Protein AF-X0HII6-F1 (afdb_monomer)

Foldseek 3Di:
DVVQVVQKDAADDDPPPPDPGDPVCPQCVQKDFGIKGFPFDDPDDPFHKIWTQIAGPVGPDGDIWMWGDDPPDDTDIGPDVCVVVVVVCVVPPQDPVNVVVVVVVVVVVD

Sequence (110 aa):
MKNMTEAVCVPVRNDTGDGEHNQLTWLW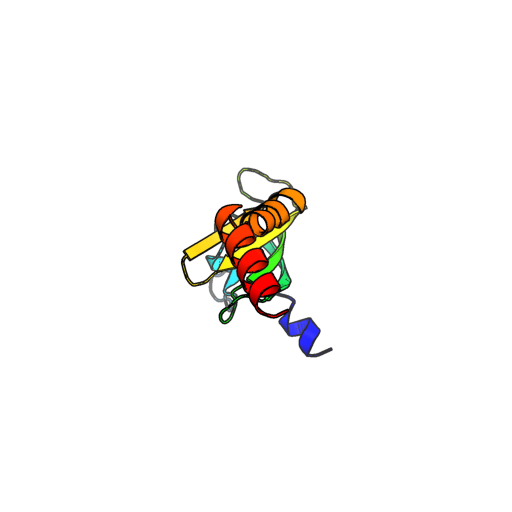EEWEIAIAFKIGGGPRGWGGSYALYCKSGDKEQWKWRYGVYDKEGYSDVYENVEGFLGFYAHINEQTEEELEDDITSLSALV

Secondary structure (DSSP, 8-state):
-HHHHHTEE-----TTS-S---GGGGTSTTEEEEEEEEEEE-SSTT-EEEEEEEEETTEEEEEEEEEEEETTTEEEEESSHHHHHHHHHTTT---HHHHHHHHHHHHTT-

Nearest PDB structures (foldseek):
  4id2-assembly1_A  TM=5.778E-01  e=1.398E+00  Bacteroides ovatus ATCC 8483

Mean predicted aligned error: 12.03 Å

Structure (mmCIF, N/CA/C/O backbone):
data_AF-X0HII6-F1
#
_entry.id   AF-X0HII6-F1
#
loop_
_atom_site.group_PDB
_atom_site.id
_atom_site.type_symbol
_atom_site.label_atom_id
_atom_site.label_alt_id
_atom_site.label_comp_id
_atom_site.label_asym_id
_atom_site.label_entity_id
_atom_site.label_seq_id
_atom_site.pdbx_PDB_ins_code
_atom_site.Cartn_x
_atom_site.Cartn_y
_atom_site.Cartn_z
_atom_site.occupancy
_atom_site.B_iso_or_equiv
_atom_site.auth_seq_id
_atom_site.auth_comp_id
_atom_site.auth_asym_id
_atom_site.auth_atom_id
_atom_site.pdbx_PDB_model_num
ATOM 1 N N . MET A 1 1 ? -15.277 -8.524 -15.461 1.00 47.75 1 MET A N 1
ATOM 2 C CA . MET A 1 1 ? -15.517 -8.935 -14.059 1.00 47.75 1 MET A CA 1
ATOM 3 C C . MET A 1 1 ? -14.412 -9.829 -13.503 1.00 47.75 1 MET A C 1
ATOM 5 O O . MET A 1 1 ? -13.906 -9.459 -12.460 1.00 47.75 1 MET A O 1
ATOM 9 N N . LYS A 1 2 ? -13.975 -10.908 -14.182 1.00 46.84 2 LYS A N 1
ATOM 10 C CA . LYS A 1 2 ? -12.872 -11.781 -13.704 1.00 46.84 2 LYS A CA 1
ATOM 11 C C . LYS A 1 2 ? -11.604 -11.028 -13.250 1.00 46.84 2 LYS A C 1
ATOM 13 O O . LYS A 1 2 ? -11.182 -11.204 -12.119 1.00 46.84 2 LYS A O 1
ATO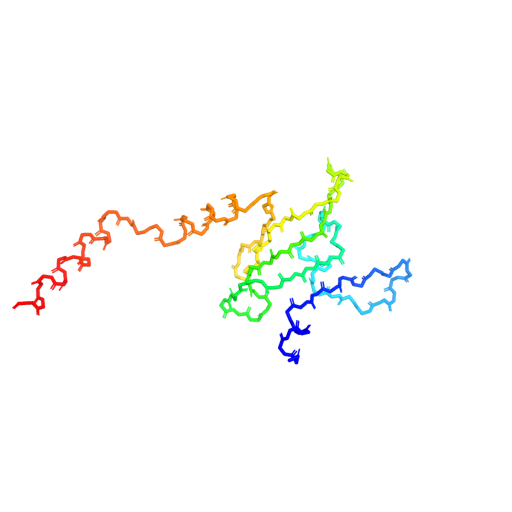M 18 N N . ASN A 1 3 ? -11.091 -10.108 -14.068 1.00 53.81 3 ASN A N 1
ATOM 19 C CA . ASN A 1 3 ? -9.858 -9.366 -13.753 1.00 53.81 3 ASN A CA 1
ATOM 20 C C . ASN A 1 3 ? -9.983 -8.438 -12.530 1.00 53.81 3 ASN A C 1
ATOM 22 O O . ASN A 1 3 ? -8.987 -8.082 -11.916 1.00 53.81 3 ASN A O 1
ATOM 26 N N . MET A 1 4 ? -11.202 -8.010 -12.185 1.00 51.09 4 MET A N 1
ATOM 27 C CA . MET A 1 4 ? -11.422 -7.091 -11.065 1.00 51.09 4 MET A CA 1
ATOM 28 C C . MET A 1 4 ? -11.323 -7.827 -9.727 1.00 51.09 4 MET A C 1
ATOM 30 O O . MET A 1 4 ? -10.852 -7.264 -8.750 1.00 51.09 4 MET A O 1
ATOM 34 N N . THR A 1 5 ? -11.738 -9.096 -9.693 1.00 55.88 5 THR A N 1
ATOM 35 C CA . THR A 1 5 ? -11.669 -9.944 -8.499 1.00 55.88 5 THR A CA 1
ATOM 36 C C . THR A 1 5 ? -10.227 -10.324 -8.158 1.00 55.88 5 THR A C 1
ATOM 38 O O . THR A 1 5 ? -9.893 -10.406 -6.987 1.00 55.88 5 THR A O 1
ATOM 41 N N . GLU A 1 6 ? -9.355 -10.474 -9.161 1.00 61.72 6 GLU A N 1
ATOM 42 C CA . GLU A 1 6 ? -7.915 -10.733 -8.969 1.00 61.72 6 GLU A CA 1
ATOM 43 C C . GLU A 1 6 ? -7.151 -9.514 -8.421 1.00 61.72 6 GLU A C 1
ATOM 45 O O . GLU A 1 6 ? -6.081 -9.661 -7.838 1.00 61.72 6 GLU A O 1
ATOM 50 N N . ALA A 1 7 ? -7.703 -8.307 -8.586 1.00 67.44 7 ALA A N 1
ATOM 51 C CA . ALA A 1 7 ? -7.104 -7.070 -8.093 1.00 67.44 7 ALA A CA 1
ATOM 52 C C . ALA A 1 7 ? -7.483 -6.750 -6.637 1.00 67.44 7 ALA A C 1
ATOM 54 O O . ALA A 1 7 ? -6.863 -5.877 -6.033 1.00 67.44 7 ALA A O 1
ATOM 55 N N . VAL A 1 8 ? -8.485 -7.430 -6.068 1.00 72.44 8 VAL A N 1
ATOM 56 C CA . VAL A 1 8 ? -8.951 -7.209 -4.693 1.00 72.44 8 VAL A CA 1
ATOM 57 C C . VAL A 1 8 ? -8.423 -8.309 -3.788 1.00 72.44 8 VAL A C 1
ATOM 59 O O . VAL A 1 8 ? -8.704 -9.486 -3.987 1.00 72.44 8 VAL A O 1
ATOM 62 N N . CYS A 1 9 ? -7.701 -7.914 -2.749 1.00 74.25 9 CYS A N 1
ATOM 63 C CA . CYS A 1 9 ? -7.160 -8.812 -1.744 1.00 74.25 9 CYS A CA 1
ATOM 64 C C . CYS A 1 9 ? -7.798 -8.500 -0.390 1.00 74.25 9 CYS A C 1
ATOM 66 O O . CYS A 1 9 ? -7.655 -7.399 0.142 1.00 74.25 9 CYS A O 1
ATOM 68 N N . VAL A 1 10 ? -8.480 -9.484 0.190 1.00 74.00 10 VAL A N 1
ATOM 69 C CA . VAL A 1 10 ? -9.011 -9.400 1.555 1.00 74.00 10 VAL A CA 1
ATOM 70 C C . VAL A 1 10 ? -8.159 -10.309 2.438 1.00 74.00 10 VAL A C 1
ATOM 72 O O . VAL A 1 10 ? -8.093 -11.509 2.158 1.00 74.00 10 VAL A O 1
ATOM 75 N N . PRO A 1 11 ? -7.444 -9.774 3.444 1.00 67.94 11 PRO A N 1
ATOM 76 C CA . PRO A 1 11 ? -6.734 -10.591 4.424 1.00 67.94 11 PRO A CA 1
ATOM 77 C C . PRO A 1 11 ? -7.706 -11.486 5.174 1.00 67.94 11 PRO A C 1
ATOM 79 O O . PRO A 1 11 ? -8.696 -11.012 5.732 1.00 67.94 11 PRO A O 1
ATOM 82 N N . VAL A 1 12 ? -7.426 -12.787 5.189 1.00 63.97 12 VAL A N 1
ATOM 83 C CA . VAL A 1 12 ? -8.179 -13.723 6.020 1.00 63.97 12 VAL A CA 1
ATOM 84 C C . VAL A 1 12 ? -7.756 -13.488 7.463 1.00 63.97 12 VAL A C 1
ATOM 86 O O . VAL A 1 12 ? -6.617 -13.751 7.844 1.00 63.97 12 VAL A O 1
ATOM 89 N N . ARG A 1 13 ? -8.682 -12.961 8.262 1.00 58.81 13 ARG A N 1
ATOM 90 C CA . ARG A 1 13 ? -8.540 -12.853 9.712 1.00 58.81 13 ARG A CA 1
ATOM 91 C C . ARG A 1 13 ? -9.149 -14.105 10.307 1.00 58.81 13 ARG A C 1
ATOM 93 O O . ARG A 1 13 ? -10.370 -14.228 10.332 1.00 58.81 13 ARG A O 1
ATOM 100 N N . ASN A 1 14 ? -8.314 -15.057 10.701 1.00 52.62 14 ASN A N 1
ATOM 101 C CA . ASN A 1 14 ? -8.796 -16.189 11.467 1.00 52.62 14 ASN A CA 1
ATOM 102 C C . ASN A 1 14 ? -8.249 -16.114 12.891 1.00 52.62 14 ASN A C 1
ATOM 104 O O . ASN A 1 14 ? -7.080 -16.410 13.118 1.00 52.62 14 ASN A O 1
ATOM 108 N N . ASP A 1 15 ? -9.115 -15.770 13.845 1.00 54.38 15 ASP A N 1
ATOM 109 C CA . ASP A 1 15 ? -8.799 -15.750 15.281 1.00 54.38 15 ASP A CA 1
ATOM 110 C C . ASP A 1 15 ? -8.499 -17.162 15.830 1.00 54.38 15 ASP A C 1
ATOM 112 O O . ASP A 1 15 ? -8.050 -17.316 16.963 1.00 54.38 15 ASP A O 1
ATOM 116 N N . THR A 1 16 ? -8.743 -18.204 15.022 1.00 55.38 16 THR A N 1
ATOM 117 C CA . THR A 1 16 ? -8.499 -19.617 15.357 1.00 55.38 16 THR A CA 1
ATOM 118 C C . THR A 1 16 ? -7.268 -20.227 14.676 1.00 55.38 16 THR A C 1
ATOM 120 O O . THR A 1 16 ? -6.976 -21.393 14.908 1.00 55.38 16 THR A O 1
ATOM 123 N N . GLY A 1 17 ? -6.522 -19.468 13.862 1.00 51.47 17 GLY A N 1
ATOM 124 C CA . GLY A 1 17 ? -5.274 -19.933 13.230 1.00 51.47 17 GLY A CA 1
ATOM 125 C C . GLY A 1 17 ? -5.421 -20.868 12.015 1.00 51.47 17 GLY A C 1
ATOM 126 O O . GLY A 1 17 ? -4.452 -21.051 11.292 1.00 51.47 17 GLY A O 1
ATOM 127 N N . ASP A 1 18 ? -6.617 -21.388 11.723 1.00 54.34 18 ASP A N 1
ATOM 128 C CA . ASP A 1 18 ? -6.858 -22.393 10.662 1.00 54.34 18 ASP A CA 1
ATOM 129 C C . ASP A 1 18 ? -7.345 -21.801 9.315 1.00 54.34 18 ASP A C 1
ATOM 131 O O . ASP A 1 18 ? -8.049 -22.445 8.539 1.00 54.34 18 ASP A O 1
ATOM 135 N N . GLY A 1 19 ? -7.072 -20.520 9.044 1.00 51.22 19 GLY A N 1
ATOM 136 C CA . GLY A 1 19 ? -7.585 -19.825 7.853 1.00 51.22 19 GLY A CA 1
ATOM 137 C C . GLY A 1 19 ? -6.591 -19.875 6.700 1.00 51.22 19 GLY A C 1
ATOM 138 O O . GLY A 1 19 ? -5.392 -19.778 6.936 1.00 51.22 19 GLY A O 1
ATOM 139 N N . GLU A 1 20 ? -7.063 -19.962 5.452 1.00 49.69 20 GLU A N 1
ATOM 140 C CA . GLU A 1 20 ? -6.205 -19.755 4.277 1.00 49.69 20 GLU A CA 1
ATOM 141 C C . GLU A 1 20 ? -5.601 -18.343 4.331 1.00 49.69 20 GLU A C 1
ATOM 143 O O . GLU A 1 20 ? -6.239 -17.359 3.968 1.00 49.69 20 GLU A O 1
ATOM 148 N N . HIS A 1 21 ? -4.380 -18.217 4.845 1.00 51.09 21 HIS A N 1
ATOM 149 C CA . HIS A 1 21 ? -3.699 -16.933 4.936 1.00 51.09 21 HIS A CA 1
ATOM 150 C C . HIS A 1 21 ? -3.481 -16.366 3.533 1.00 51.09 21 HIS A C 1
ATOM 152 O O . HIS A 1 21 ? -2.949 -17.048 2.652 1.00 51.09 21 HIS A O 1
ATOM 158 N N . ASN A 1 22 ? -3.854 -15.101 3.321 1.00 62.53 22 ASN A N 1
ATOM 159 C CA . ASN A 1 22 ? -3.429 -14.416 2.110 1.00 62.53 22 ASN A CA 1
ATOM 160 C C . ASN A 1 22 ? -1.974 -13.945 2.283 1.00 62.53 22 ASN A C 1
ATOM 162 O O . ASN A 1 22 ? -1.487 -13.760 3.396 1.00 62.53 22 ASN A O 1
ATOM 166 N N . GLN A 1 23 ? -1.251 -13.763 1.180 1.00 63.47 23 GLN A N 1
ATOM 167 C CA . GLN A 1 23 ? 0.169 -13.396 1.245 1.00 63.47 23 GLN A CA 1
ATOM 168 C C . GLN A 1 23 ? 0.398 -11.982 1.813 1.00 63.47 23 GLN A C 1
ATOM 170 O O . GLN A 1 23 ? 1.489 -11.705 2.299 1.00 63.47 23 GLN A O 1
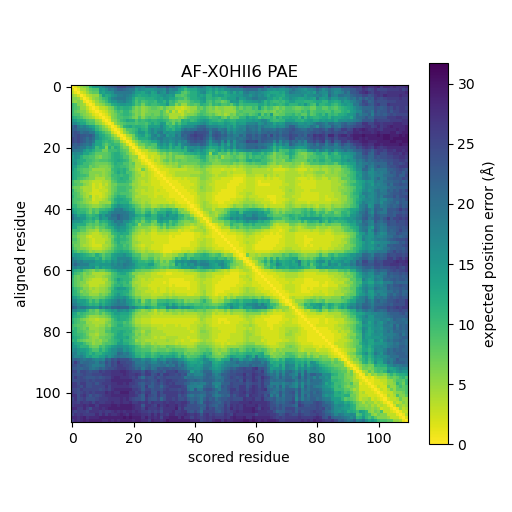ATOM 175 N N . LEU A 1 24 ? -0.625 -11.113 1.819 1.00 67.81 24 LEU A N 1
ATOM 176 C CA . LEU A 1 24 ? -0.549 -9.781 2.434 1.00 67.81 24 LEU A CA 1
ATOM 177 C C . LEU A 1 24 ? -0.485 -9.839 3.963 1.00 67.81 24 LEU A C 1
ATOM 179 O O . LEU A 1 24 ? 0.077 -8.926 4.559 1.00 67.81 24 LEU A O 1
ATOM 183 N N . THR A 1 25 ? -1.009 -10.902 4.586 1.00 64.56 25 THR A N 1
ATOM 184 C CA . THR A 1 25 ? -0.944 -11.119 6.040 1.00 64.56 25 THR A CA 1
ATOM 185 C C . THR A 1 25 ? 0.495 -11.089 6.568 1.00 64.56 25 THR A C 1
ATOM 187 O O . THR A 1 25 ? 0.705 -10.654 7.693 1.00 64.56 25 THR A O 1
ATOM 190 N N . TRP A 1 26 ? 1.476 -11.489 5.753 1.00 70.56 26 TRP A N 1
ATOM 191 C CA . TRP A 1 26 ? 2.892 -11.572 6.139 1.00 70.56 26 TRP A CA 1
ATOM 192 C C . TRP A 1 26 ? 3.765 -10.456 5.548 1.00 70.56 26 TRP A C 1
ATOM 194 O O . TRP A 1 26 ? 4.941 -10.352 5.868 1.00 70.56 26 TRP A O 1
ATOM 204 N N . LEU A 1 27 ? 3.226 -9.640 4.636 1.00 77.38 27 LEU A N 1
ATOM 205 C CA . LEU A 1 27 ? 4.016 -8.637 3.908 1.00 77.38 27 LEU A CA 1
ATOM 206 C C . LEU A 1 27 ? 4.207 -7.335 4.683 1.00 77.38 27 LEU A C 1
ATOM 208 O O . LEU A 1 27 ? 5.251 -6.696 4.572 1.00 77.38 27 LEU A O 1
ATOM 212 N N . TRP A 1 28 ? 3.194 -6.953 5.454 1.00 85.31 28 TRP A N 1
ATOM 213 C CA . TRP A 1 28 ? 3.161 -5.724 6.238 1.00 85.31 28 TRP A CA 1
ATOM 214 C C . TRP A 1 28 ? 2.619 -6.036 7.634 1.00 85.31 28 TRP A C 1
ATOM 216 O O . TRP A 1 28 ? 1.553 -5.562 8.006 1.00 85.31 28 TRP A O 1
ATOM 226 N N . GLU A 1 29 ? 3.338 -6.873 8.388 1.00 82.69 29 GLU A N 1
ATOM 227 C CA . GLU A 1 29 ? 2.897 -7.414 9.690 1.00 82.69 29 GLU A CA 1
ATOM 228 C C . GLU A 1 29 ? 2.572 -6.330 10.733 1.00 82.69 29 GLU A C 1
ATOM 230 O O . GLU A 1 29 ? 1.711 -6.520 11.588 1.00 82.69 29 GLU A O 1
ATOM 235 N N . GLU A 1 30 ? 3.215 -5.164 10.632 1.00 85.31 30 GLU A N 1
ATOM 236 C CA . GLU A 1 30 ? 2.956 -3.999 11.492 1.00 85.31 30 GLU A CA 1
ATOM 237 C C . GLU A 1 30 ? 1.600 -3.320 11.208 1.00 85.31 30 GLU A C 1
ATOM 239 O O . GLU A 1 30 ? 1.131 -2.482 11.987 1.00 85.31 30 GLU A O 1
ATOM 244 N N . TRP A 1 31 ? 0.961 -3.671 10.088 1.00 87.44 31 TRP A N 1
ATOM 245 C CA . TRP A 1 31 ? -0.274 -3.074 9.603 1.00 87.44 31 TRP A CA 1
ATOM 246 C C . TRP A 1 31 ? -1.432 -4.065 9.658 1.00 87.44 31 TRP A C 1
ATOM 248 O O . TRP A 1 31 ? -1.473 -5.081 8.967 1.00 87.44 31 TRP A O 1
ATOM 258 N N . GLU A 1 32 ? -2.472 -3.698 10.396 1.00 88.31 32 GLU A N 1
ATOM 259 C CA . GLU A 1 32 ? -3.745 -4.391 10.331 1.00 88.31 32 GLU A CA 1
ATOM 260 C C . GLU A 1 32 ? -4.487 -3.941 9.065 1.00 88.31 32 GLU A C 1
ATOM 262 O O . GLU A 1 32 ? -5.039 -2.841 9.002 1.00 88.31 32 GLU A O 1
ATOM 267 N N . ILE A 1 33 ? -4.489 -4.783 8.032 1.00 88.31 33 ILE A N 1
ATOM 268 C CA . ILE A 1 33 ? -5.128 -4.496 6.742 1.00 88.31 33 ILE A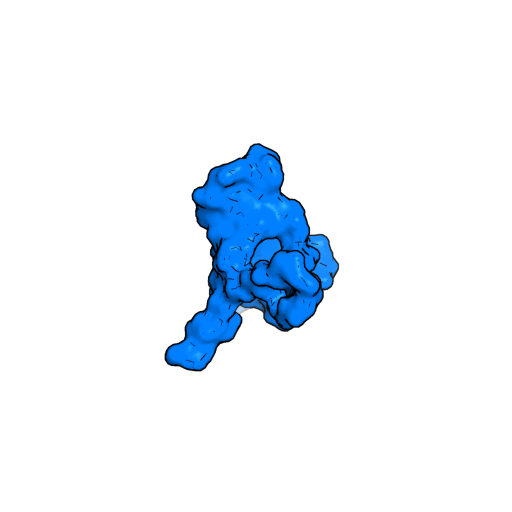 CA 1
ATOM 269 C C . ILE A 1 33 ? -6.537 -5.098 6.732 1.00 88.31 33 ILE A C 1
ATOM 271 O O . ILE A 1 33 ? -6.751 -6.251 7.109 1.00 88.31 33 ILE A O 1
ATOM 275 N N . ALA A 1 34 ? -7.530 -4.307 6.332 1.00 88.25 34 ALA A N 1
ATOM 276 C CA . ALA A 1 34 ? -8.903 -4.773 6.138 1.00 88.25 34 ALA A CA 1
ATOM 277 C C . ALA A 1 34 ? -9.163 -5.152 4.675 1.00 88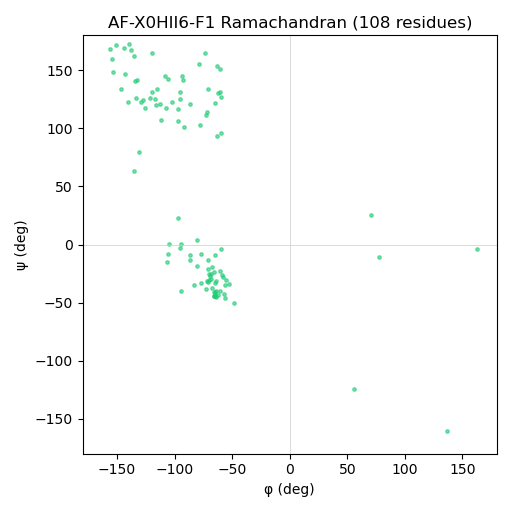.25 34 ALA A C 1
ATOM 279 O O . ALA A 1 34 ? -9.819 -6.151 4.392 1.00 88.25 34 ALA A O 1
ATOM 280 N N . ILE A 1 35 ? -8.630 -4.363 3.741 1.00 88.12 35 ILE A N 1
ATOM 281 C CA . ILE A 1 35 ? -8.727 -4.617 2.303 1.00 88.12 35 ILE A CA 1
ATOM 282 C C . ILE A 1 35 ? -7.546 -3.979 1.577 1.00 88.12 35 ILE A C 1
ATOM 284 O O . ILE A 1 35 ? -7.044 -2.931 1.990 1.00 88.12 35 ILE A O 1
ATOM 288 N N . ALA A 1 36 ? -7.130 -4.606 0.483 1.00 89.44 36 ALA A N 1
ATOM 289 C CA . ALA A 1 36 ? -6.113 -4.100 -0.417 1.00 89.44 36 ALA A CA 1
ATOM 290 C C . ALA A 1 36 ? -6.568 -4.211 -1.875 1.00 89.44 36 ALA A C 1
ATOM 292 O O . ALA A 1 36 ? -7.174 -5.202 -2.281 1.00 89.44 36 ALA A O 1
ATOM 293 N N . PHE A 1 37 ? -6.237 -3.199 -2.669 1.00 88.06 37 PHE A N 1
ATOM 294 C CA . PHE A 1 37 ? -6.444 -3.168 -4.110 1.00 88.06 37 PHE A CA 1
ATOM 295 C C . PHE A 1 37 ? -5.091 -3.077 -4.785 1.00 88.06 37 PHE A C 1
ATOM 297 O O . PHE A 1 37 ? -4.336 -2.149 -4.506 1.00 88.06 37 PHE A O 1
ATOM 304 N N . LYS A 1 38 ? -4.783 -4.000 -5.690 1.00 87.44 38 LYS A N 1
ATOM 305 C CA . LYS A 1 38 ? -3.607 -3.874 -6.543 1.00 87.44 38 LYS A CA 1
ATOM 306 C C . LYS A 1 38 ? -3.872 -2.778 -7.574 1.00 87.44 38 LYS A C 1
ATOM 308 O O . LYS A 1 38 ? -4.762 -2.915 -8.411 1.00 87.44 38 LYS A O 1
ATOM 313 N N . ILE A 1 39 ? -3.119 -1.687 -7.482 1.00 87.50 39 ILE A N 1
ATOM 314 C CA . ILE A 1 39 ? -3.256 -0.500 -8.342 1.00 87.50 39 ILE A CA 1
ATOM 315 C C . ILE A 1 39 ? -2.119 -0.384 -9.362 1.00 87.50 39 ILE A C 1
ATOM 317 O O . ILE A 1 39 ? -2.245 0.355 -10.333 1.00 87.50 39 ILE A O 1
ATOM 321 N N . GLY A 1 40 ? -1.030 -1.131 -9.164 1.00 82.75 40 GLY A N 1
ATOM 322 C CA . GLY A 1 40 ? 0.125 -1.151 -10.054 1.00 82.75 40 GLY A CA 1
ATOM 323 C C . GLY A 1 40 ? 0.727 -2.547 -10.166 1.00 82.75 40 GLY A C 1
ATOM 324 O O . GLY A 1 40 ? 0.699 -3.337 -9.219 1.00 82.75 40 GLY A O 1
ATOM 325 N N . GLY A 1 41 ? 1.258 -2.866 -11.346 1.00 78.50 41 GLY A N 1
ATOM 326 C CA . GLY A 1 41 ? 2.054 -4.073 -11.559 1.00 78.50 41 GLY A CA 1
ATOM 327 C C . GLY A 1 41 ? 3.443 -3.958 -10.927 1.00 78.50 41 GLY A C 1
ATOM 328 O O . GLY A 1 41 ? 3.899 -2.870 -10.594 1.00 78.50 41 GLY A O 1
ATOM 329 N N . GLY A 1 42 ? 4.117 -5.092 -10.785 1.00 68.19 42 GLY A N 1
ATOM 330 C CA . GLY A 1 42 ? 5.533 -5.171 -10.439 1.00 68.19 42 GLY A CA 1
ATOM 331 C C . GLY A 1 42 ? 6.209 -6.238 -11.297 1.00 68.19 42 GLY A C 1
ATOM 332 O O . GLY A 1 42 ? 5.511 -7.026 -11.945 1.00 68.19 42 GLY A O 1
ATOM 333 N N . PRO A 1 43 ? 7.550 -6.286 -11.317 1.00 56.47 43 PRO A N 1
ATOM 334 C CA . PRO A 1 43 ? 8.302 -7.125 -12.246 1.00 56.47 43 PRO A CA 1
ATOM 335 C C . PRO A 1 43 ? 7.969 -8.620 -12.130 1.00 56.47 43 PRO A C 1
ATOM 337 O O . PRO A 1 43 ? 8.112 -9.352 -13.110 1.00 56.47 43 PRO A O 1
ATOM 340 N N . ARG A 1 44 ? 7.513 -9.105 -10.960 1.00 59.28 44 ARG A N 1
ATOM 341 C CA . ARG A 1 44 ? 7.203 -10.528 -10.736 1.00 59.28 44 ARG A CA 1
ATOM 342 C C . ARG A 1 44 ? 6.036 -10.755 -9.769 1.00 59.28 44 ARG A C 1
ATOM 344 O O . ARG A 1 44 ? 6.021 -10.235 -8.658 1.00 59.28 44 ARG A O 1
ATOM 351 N N . GLY A 1 45 ? 5.110 -11.640 -10.149 1.00 69.75 45 GLY A N 1
ATOM 352 C CA . GLY A 1 45 ? 4.082 -12.210 -9.264 1.00 69.75 45 GLY A CA 1
ATOM 353 C C . GLY A 1 45 ? 3.206 -11.171 -8.550 1.00 69.75 45 GLY A C 1
ATOM 354 O O . GLY A 1 45 ? 2.568 -10.327 -9.180 1.00 69.75 45 GLY A O 1
ATOM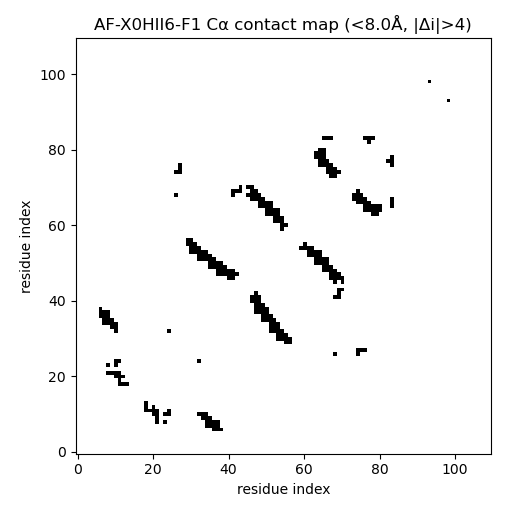 355 N N . TRP A 1 46 ? 3.173 -11.247 -7.217 1.00 68.50 46 TRP A N 1
ATOM 356 C CA . TRP A 1 46 ? 2.455 -10.309 -6.346 1.00 68.50 46 TRP A CA 1
ATOM 357 C C . TRP A 1 46 ? 3.214 -8.999 -6.102 1.00 68.50 46 TRP A C 1
ATOM 359 O O . TRP A 1 46 ? 2.724 -8.146 -5.372 1.00 68.50 46 TRP A O 1
ATOM 369 N N . GLY A 1 47 ? 4.371 -8.787 -6.730 1.00 78.69 47 GLY A N 1
ATOM 370 C CA . GLY A 1 47 ? 5.011 -7.478 -6.722 1.00 78.69 47 GLY A CA 1
ATOM 371 C C . GLY A 1 47 ? 4.119 -6.409 -7.363 1.00 78.69 47 GLY A C 1
ATOM 372 O O . GLY A 1 47 ? 3.294 -6.708 -8.241 1.00 78.69 47 GLY A O 1
ATOM 373 N N . GLY A 1 48 ? 4.283 -5.171 -6.916 1.00 85.44 48 GLY A N 1
ATOM 374 C CA . GLY A 1 48 ? 3.600 -3.994 -7.427 1.00 85.44 48 GLY A CA 1
ATOM 375 C C . GLY A 1 48 ? 3.101 -3.065 -6.331 1.00 85.44 48 GLY A C 1
ATOM 376 O O . GLY A 1 48 ? 3.549 -3.102 -5.184 1.00 85.44 48 GLY A O 1
ATOM 377 N N . SER A 1 49 ? 2.151 -2.226 -6.716 1.00 88.31 49 SER A N 1
ATOM 378 C CA . SER A 1 49 ? 1.621 -1.158 -5.878 1.00 88.31 49 SER A CA 1
ATOM 379 C C . SER A 1 49 ? 0.205 -1.472 -5.422 1.00 88.31 49 SER A C 1
ATOM 381 O O . SER A 1 49 ? -0.603 -2.015 -6.186 1.00 88.31 49 SER A O 1
ATOM 383 N N . TYR A 1 50 ? -0.122 -1.062 -4.203 1.00 90.88 50 TYR A N 1
ATOM 384 C CA . TYR A 1 50 ? -1.380 -1.379 -3.547 1.00 90.88 50 TYR A CA 1
ATOM 385 C C . TYR A 1 50 ? -2.001 -0.149 -2.886 1.00 90.88 50 TYR A C 1
ATOM 387 O O . TYR A 1 50 ? -1.304 0.631 -2.250 1.00 90.88 50 TYR A O 1
ATOM 395 N N . ALA A 1 51 ? -3.321 -0.010 -2.976 1.00 92.44 51 ALA A N 1
ATOM 396 C CA . ALA A 1 51 ? -4.100 0.853 -2.093 1.00 92.44 51 ALA A CA 1
ATOM 397 C C . ALA A 1 51 ? -4.651 0.007 -0.941 1.00 92.44 51 ALA A C 1
ATOM 399 O O . ALA A 1 51 ? -5.318 -1.001 -1.173 1.00 92.44 51 ALA A O 1
ATOM 400 N N . LEU A 1 52 ? -4.372 0.407 0.294 1.00 92.62 52 LEU A N 1
ATOM 401 C CA . LEU A 1 52 ? -4.635 -0.356 1.512 1.00 92.62 52 LEU A CA 1
ATOM 402 C C . LEU A 1 52 ? -5.584 0.424 2.410 1.00 92.62 52 LEU A C 1
ATOM 404 O O . LEU A 1 52 ? -5.323 1.587 2.699 1.00 92.62 52 LEU A O 1
ATOM 408 N N . TYR A 1 53 ? -6.641 -0.206 2.912 1.00 92.19 53 TYR A N 1
ATOM 409 C CA . TYR A 1 53 ? -7.368 0.324 4.064 1.00 92.19 53 TYR A CA 1
ATOM 410 C C . TYR A 1 53 ? -6.857 -0.386 5.316 1.00 92.19 53 TYR A C 1
ATOM 412 O O . TYR A 1 53 ? -7.127 -1.575 5.513 1.00 92.19 53 TYR A O 1
ATOM 420 N N . CYS A 1 54 ? -6.065 0.321 6.122 1.00 91.31 54 CYS A N 1
ATOM 421 C CA . CYS A 1 54 ? -5.328 -0.269 7.238 1.00 91.31 54 CYS A CA 1
ATOM 422 C C . CYS A 1 54 ? -5.234 0.649 8.464 1.00 91.31 54 CYS A C 1
ATOM 424 O O . CYS A 1 54 ? -5.548 1.845 8.403 1.00 91.31 54 CYS A O 1
ATOM 426 N N . LYS A 1 55 ? -4.770 0.089 9.580 1.00 90.81 55 LYS A N 1
ATOM 427 C CA . LYS A 1 55 ? -4.278 0.809 10.764 1.00 90.81 55 LYS A CA 1
ATOM 428 C C . LYS A 1 55 ? -2.978 0.161 11.259 1.00 90.81 55 LYS A C 1
ATOM 430 O O . LYS A 1 55 ? -2.707 -0.973 10.882 1.00 90.81 55 LYS A O 1
ATOM 435 N N . SER A 1 56 ? -2.184 0.849 12.075 1.00 85.69 56 SER A N 1
ATOM 436 C CA . SER A 1 56 ? -1.047 0.229 12.785 1.00 85.69 56 SER A CA 1
ATOM 437 C C . SER A 1 56 ? -1.240 0.369 14.290 1.00 85.69 56 SER A C 1
ATOM 439 O O . SER A 1 56 ? -2.055 1.185 14.723 1.00 85.69 56 SER A O 1
ATOM 441 N N . GLY A 1 57 ? -0.489 -0.396 15.087 1.00 75.50 57 GLY A N 1
ATOM 442 C CA . GLY A 1 57 ? -0.532 -0.283 16.553 1.00 75.50 57 GLY A CA 1
ATOM 443 C C . GLY A 1 57 ? -0.236 1.136 17.057 1.00 75.50 57 GLY A C 1
ATOM 444 O O . GLY A 1 57 ? -0.876 1.612 17.988 1.00 75.50 57 GLY A O 1
ATOM 445 N N . ASP A 1 58 ? 0.648 1.864 16.374 1.00 72.69 58 ASP A N 1
ATOM 446 C CA . ASP A 1 58 ? 0.966 3.259 16.711 1.00 72.69 58 ASP A CA 1
ATOM 447 C C . ASP A 1 58 ? -0.069 4.263 16.178 1.00 72.69 58 ASP A C 1
ATOM 449 O O . ASP A 1 58 ? -0.130 5.417 16.609 1.00 72.69 58 ASP A O 1
ATOM 453 N N . LYS A 1 59 ? -0.881 3.848 15.200 1.00 70.50 59 LYS A N 1
ATOM 454 C CA . LYS A 1 59 ? -1.863 4.682 14.501 1.00 70.50 59 LYS A CA 1
ATOM 455 C C . LYS A 1 59 ? -3.200 3.958 14.465 1.00 70.50 59 LYS A C 1
ATOM 457 O O . LYS A 1 59 ? -3.602 3.439 13.425 1.00 70.50 59 LYS A O 1
ATOM 462 N N . GLU A 1 60 ? -3.919 4.025 15.583 1.00 79.31 60 GLU A N 1
ATOM 463 C CA . GLU A 1 60 ? -5.235 3.393 15.804 1.00 79.31 60 GLU A CA 1
ATOM 464 C C . GLU A 1 60 ? -6.348 3.840 14.833 1.00 79.31 60 GLU A C 1
ATOM 466 O O . GLU A 1 60 ? -7.467 3.323 14.858 1.00 79.31 60 GLU A O 1
ATOM 471 N N . GLN A 1 61 ? -6.069 4.798 13.947 1.00 89.69 61 GLN A N 1
ATOM 472 C CA . GLN A 1 61 ? -7.010 5.252 12.936 1.00 89.69 61 GLN A CA 1
ATOM 473 C C . GLN A 1 61 ? -6.943 4.398 11.662 1.00 89.69 61 GLN A C 1
ATOM 475 O O . GLN A 1 61 ? -5.938 4.381 10.942 1.00 89.69 61 GLN A O 1
ATOM 480 N N . TRP A 1 62 ? -8.086 3.797 11.327 1.00 92.88 62 TRP A N 1
ATOM 481 C CA . TRP A 1 62 ? -8.348 3.219 10.013 1.00 92.88 62 TRP A CA 1
ATOM 482 C C . TRP A 1 62 ? -8.370 4.294 8.928 1.00 92.88 62 TRP A C 1
ATOM 484 O O . TRP A 1 62 ? -9.190 5.215 8.972 1.00 92.88 62 TRP A O 1
ATOM 494 N N . LYS A 1 63 ? -7.500 4.165 7.925 1.00 94.25 63 LYS A N 1
ATOM 495 C CA . LYS A 1 63 ? -7.501 5.042 6.749 1.00 94.25 63 LYS A CA 1
ATOM 496 C C . LYS A 1 63 ? -6.851 4.377 5.539 1.00 94.25 63 LYS A C 1
ATOM 498 O O . LYS A 1 63 ? -6.199 3.340 5.656 1.00 94.25 63 LYS A O 1
ATOM 503 N N . TRP A 1 64 ? -7.035 5.010 4.384 1.00 94.56 64 TRP A N 1
ATOM 504 C CA . TRP A 1 64 ? -6.353 4.633 3.153 1.00 94.56 64 TRP A CA 1
ATOM 505 C C . TRP A 1 64 ? -4.866 4.991 3.215 1.00 94.56 64 TRP A C 1
ATOM 507 O O . TRP A 1 64 ? -4.511 6.095 3.628 1.00 94.56 64 TRP A O 1
ATOM 517 N N . ARG A 1 65 ? -4.022 4.048 2.804 1.00 94.38 65 ARG A N 1
ATOM 518 C CA . ARG A 1 65 ? -2.565 4.140 2.659 1.00 94.38 65 ARG A CA 1
ATOM 519 C C . ARG A 1 65 ? -2.138 3.427 1.382 1.00 94.38 65 ARG A C 1
ATOM 521 O O . ARG A 1 65 ? -2.956 2.767 0.738 1.00 94.38 65 ARG A O 1
ATOM 528 N N . TYR A 1 66 ? -0.870 3.553 1.021 1.00 92.56 66 TYR A N 1
ATOM 529 C CA . TYR A 1 66 ? -0.353 3.014 -0.231 1.00 92.56 66 TYR A CA 1
ATOM 530 C C . TYR A 1 66 ? 0.862 2.145 0.037 1.00 92.56 66 TYR A C 1
ATOM 532 O O . TYR A 1 66 ? 1.802 2.598 0.671 1.00 92.56 66 TYR A O 1
ATOM 540 N N . GLY A 1 67 ? 0.830 0.899 -0.417 1.00 90.50 67 GLY A N 1
ATOM 541 C CA . GLY A 1 67 ? 1.921 -0.050 -0.248 1.00 90.50 67 GLY A CA 1
ATOM 542 C C . GLY A 1 67 ? 2.675 -0.275 -1.549 1.00 90.50 67 GLY A C 1
ATOM 543 O O . GLY A 1 67 ? 2.061 -0.358 -2.615 1.00 90.50 67 GLY A O 1
ATOM 544 N N . VAL A 1 68 ? 3.989 -0.429 -1.464 1.00 88.69 68 VAL A N 1
ATOM 545 C CA . VAL A 1 68 ? 4.810 -0.994 -2.539 1.00 88.69 68 VAL A CA 1
ATOM 546 C C . VAL A 1 68 ? 5.390 -2.295 -2.030 1.00 88.69 68 VAL A C 1
ATOM 548 O O . VAL A 1 68 ? 5.890 -2.349 -0.912 1.00 88.69 68 VAL A O 1
ATOM 551 N N . TYR A 1 69 ? 5.315 -3.333 -2.852 1.00 85.75 69 TYR A N 1
ATOM 552 C CA . TYR A 1 69 ? 6.016 -4.579 -2.607 1.00 85.75 69 TYR A CA 1
ATOM 553 C C . TYR A 1 69 ? 6.793 -4.986 -3.852 1.00 85.75 69 TYR A C 1
ATOM 555 O O . TYR A 1 69 ? 6.215 -5.182 -4.920 1.00 85.75 69 TYR A O 1
ATOM 563 N N . ASP A 1 70 ? 8.096 -5.163 -3.704 1.00 79.69 70 ASP A N 1
ATOM 564 C CA . ASP A 1 70 ? 8.957 -5.816 -4.669 1.00 79.69 70 ASP A CA 1
ATOM 565 C C . ASP A 1 70 ? 9.639 -7.017 -4.014 1.00 79.69 70 ASP A C 1
ATOM 567 O O . ASP A 1 70 ? 10.297 -6.919 -2.975 1.00 79.69 70 ASP A O 1
ATOM 571 N N . LYS A 1 71 ? 9.488 -8.170 -4.665 1.00 68.38 71 LYS A N 1
ATOM 572 C CA . LYS A 1 71 ? 10.009 -9.455 -4.204 1.00 68.38 71 LYS A CA 1
ATOM 573 C C . LYS A 1 71 ? 11.537 -9.441 -4.071 1.00 68.38 71 LYS A C 1
ATOM 575 O O . LYS A 1 71 ? 12.078 -10.271 -3.345 1.00 68.38 71 LYS A O 1
ATOM 580 N N . GLU A 1 72 ? 12.218 -8.541 -4.780 1.00 65.25 72 GLU A N 1
ATOM 581 C CA . GLU A 1 72 ? 13.680 -8.482 -4.853 1.00 65.25 72 GLU A CA 1
ATOM 582 C C . GLU A 1 72 ? 14.339 -7.498 -3.875 1.00 65.25 72 GLU A C 1
ATOM 584 O O . GLU A 1 72 ? 15.565 -7.515 -3.782 1.00 65.25 72 GLU A O 1
ATOM 589 N N . GLY A 1 73 ? 13.588 -6.728 -3.071 1.00 62.75 73 GLY A N 1
ATOM 590 C CA . GLY A 1 73 ? 14.252 -5.993 -1.984 1.00 62.75 73 GLY A CA 1
ATOM 591 C C . GLY A 1 73 ? 13.539 -4.828 -1.308 1.00 62.75 73 GLY A C 1
ATOM 592 O O . GLY A 1 73 ? 14.106 -4.300 -0.355 1.00 62.75 73 GLY A O 1
ATOM 593 N N . TYR A 1 74 ? 12.341 -4.415 -1.734 1.00 75.44 74 TYR A N 1
ATOM 594 C CA . TYR A 1 74 ? 11.685 -3.245 -1.141 1.00 75.44 74 TYR A CA 1
ATOM 595 C C . TYR A 1 74 ? 10.218 -3.501 -0.811 1.00 75.44 74 TYR A C 1
ATOM 597 O O . TYR A 1 74 ? 9.436 -3.900 -1.669 1.00 75.44 74 TYR A O 1
ATOM 605 N N . SER A 1 75 ? 9.840 -3.257 0.441 1.00 85.56 75 SER A N 1
ATOM 606 C CA . SER A 1 75 ? 8.455 -3.316 0.898 1.00 85.56 75 SER A CA 1
ATOM 607 C C . SER A 1 75 ? 8.211 -2.179 1.875 1.00 85.56 75 SER A C 1
ATOM 609 O O . SER A 1 75 ? 8.915 -2.094 2.8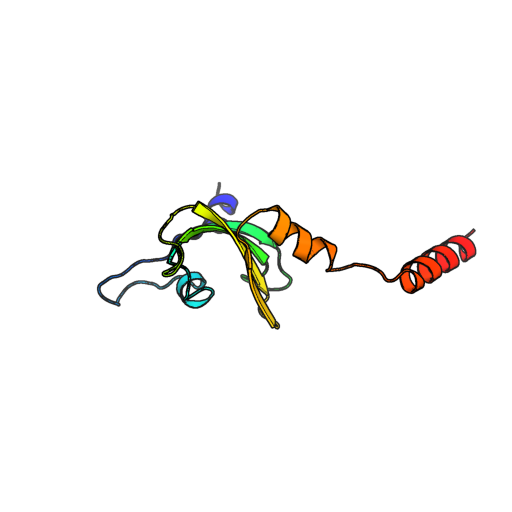78 1.00 85.56 75 SER A O 1
ATOM 611 N N . ASP A 1 76 ? 7.240 -1.315 1.590 1.00 89.00 76 ASP A N 1
ATOM 612 C CA . ASP A 1 76 ? 6.941 -0.166 2.451 1.00 89.00 76 ASP A CA 1
ATOM 613 C C . ASP A 1 76 ? 5.482 0.294 2.308 1.00 89.00 76 ASP A C 1
ATOM 615 O O . ASP A 1 76 ? 4.820 -0.007 1.308 1.00 89.00 76 ASP A O 1
ATOM 619 N N . VAL A 1 77 ? 4.983 1.019 3.314 1.00 90.38 77 VAL A N 1
ATOM 620 C CA . VAL A 1 77 ? 3.625 1.577 3.377 1.00 90.38 77 VAL A CA 1
ATOM 621 C C . VAL A 1 77 ? 3.681 3.078 3.641 1.00 90.38 77 VAL A C 1
ATOM 623 O O . VAL A 1 77 ? 4.066 3.546 4.710 1.00 90.38 77 VAL A O 1
ATOM 626 N N . TYR A 1 78 ? 3.180 3.849 2.686 1.00 91.25 78 TYR A N 1
ATOM 627 C CA . TYR A 1 78 ? 3.119 5.300 2.738 1.00 91.25 78 TYR A CA 1
ATOM 628 C C . TYR A 1 78 ? 1.792 5.798 3.306 1.00 91.25 78 TYR A C 1
ATOM 630 O O . TYR A 1 78 ? 0.705 5.302 2.996 1.00 91.25 78 TYR A O 1
ATOM 638 N N . GLU A 1 79 ? 1.884 6.858 4.106 1.00 91.81 79 GLU A N 1
ATOM 639 C CA . GLU A 1 79 ? 0.745 7.488 4.778 1.00 91.81 79 GLU A CA 1
ATOM 640 C C . GLU A 1 79 ? -0.228 8.201 3.836 1.00 91.81 79 GLU A C 1
ATOM 642 O O . GLU A 1 79 ? -1.392 8.396 4.197 1.00 91.81 79 GLU A O 1
ATOM 647 N N . ASN A 1 80 ? 0.252 8.633 2.672 1.00 90.62 80 ASN A N 1
ATOM 648 C CA . ASN A 1 80 ? -0.498 9.398 1.688 1.00 90.62 80 ASN A CA 1
ATOM 649 C C . ASN A 1 80 ? 0.023 9.123 0.269 1.00 90.62 80 ASN A C 1
ATOM 651 O O . ASN A 1 80 ? 1.024 8.428 0.076 1.00 90.62 80 ASN A O 1
ATOM 655 N N . VAL A 1 81 ? -0.706 9.635 -0.723 1.00 88.44 81 VAL A N 1
ATOM 656 C CA . VAL A 1 81 ? -0.394 9.405 -2.137 1.00 88.44 81 VAL A CA 1
ATOM 657 C C . VAL A 1 81 ? 0.874 10.146 -2.551 1.00 88.44 81 VAL A C 1
ATOM 659 O O . VAL A 1 81 ? 1.616 9.654 -3.388 1.00 88.44 81 VAL A O 1
ATOM 662 N N . GLU A 1 82 ? 1.163 11.292 -1.939 1.00 89.44 82 GLU A N 1
ATOM 663 C CA . GLU A 1 82 ? 2.346 12.096 -2.226 1.00 89.44 82 GLU A CA 1
ATOM 664 C C . GLU A 1 82 ? 3.632 11.364 -1.840 1.00 89.44 82 GLU A C 1
ATOM 666 O O . GLU A 1 82 ? 4.563 11.334 -2.634 1.00 89.44 82 GLU A O 1
ATOM 671 N N . GLY A 1 83 ? 3.680 10.724 -0.667 1.00 87.25 83 GLY A N 1
ATOM 672 C CA . GLY A 1 83 ? 4.825 9.907 -0.254 1.00 87.25 83 GLY A CA 1
ATOM 673 C C . GLY A 1 83 ? 5.020 8.694 -1.164 1.00 87.25 83 GLY A C 1
ATOM 674 O O . GLY A 1 83 ? 6.138 8.394 -1.573 1.00 87.25 83 GLY A O 1
ATOM 675 N N . PHE A 1 84 ? 3.916 8.058 -1.556 1.00 88.25 84 PHE A N 1
ATOM 676 C CA . PHE A 1 84 ? 3.923 6.939 -2.495 1.00 88.25 84 PHE A CA 1
ATOM 677 C C . PHE A 1 84 ? 4.407 7.331 -3.898 1.00 88.25 84 PHE A C 1
ATOM 679 O O . PHE A 1 84 ? 5.227 6.634 -4.488 1.00 88.25 84 PHE A O 1
ATOM 686 N N . LEU A 1 85 ? 3.931 8.452 -4.442 1.00 84.44 85 LEU A N 1
ATOM 687 C CA . LEU A 1 85 ? 4.391 8.959 -5.735 1.00 84.44 85 LEU A CA 1
ATOM 688 C C . LEU A 1 85 ? 5.810 9.522 -5.648 1.00 84.44 85 LEU A C 1
ATOM 690 O O . LEU A 1 85 ? 6.558 9.411 -6.611 1.00 84.44 85 LEU A O 1
ATOM 694 N N . GLY A 1 86 ? 6.194 10.073 -4.496 1.00 81.56 86 GLY A N 1
ATOM 695 C CA . GLY A 1 86 ? 7.553 10.516 -4.216 1.00 81.56 86 GLY A CA 1
ATOM 696 C C . GLY A 1 86 ? 8.556 9.381 -4.385 1.00 81.56 86 GLY A C 1
ATOM 697 O O . GLY A 1 86 ? 9.569 9.578 -5.039 1.00 81.56 86 GLY A O 1
ATOM 698 N N . PHE A 1 87 ? 8.250 8.175 -3.904 1.00 73.00 87 PHE A N 1
ATOM 699 C CA . PHE A 1 87 ? 9.083 6.996 -4.162 1.00 73.00 87 PHE A CA 1
ATOM 700 C C . PHE A 1 87 ? 9.287 6.733 -5.661 1.00 73.00 87 PHE A C 1
ATOM 702 O O . PHE A 1 87 ? 10.418 6.554 -6.098 1.00 73.00 87 PHE A O 1
ATOM 709 N N . TYR A 1 88 ? 8.219 6.784 -6.463 1.00 66.75 88 TYR A N 1
ATOM 710 C CA . TYR A 1 88 ? 8.330 6.621 -7.916 1.00 66.75 88 TYR A CA 1
ATOM 711 C C . TYR A 1 88 ? 9.044 7.777 -8.610 1.00 66.75 88 TYR A C 1
ATOM 713 O O . TYR A 1 88 ? 9.679 7.543 -9.624 1.00 66.75 88 TYR A O 1
ATOM 721 N N . ALA A 1 89 ? 8.966 9.001 -8.088 1.00 65.56 89 ALA A N 1
ATOM 722 C CA . ALA A 1 89 ? 9.699 10.130 -8.653 1.00 65.56 89 ALA A CA 1
ATOM 723 C C . ALA A 1 89 ? 11.221 9.937 -8.546 1.00 65.56 89 ALA A C 1
ATOM 725 O O . ALA A 1 89 ? 11.938 10.355 -9.444 1.00 65.56 89 ALA A O 1
ATOM 726 N N . HIS A 1 90 ? 11.693 9.240 -7.507 1.00 63.34 90 HIS A N 1
ATOM 727 C CA . HIS A 1 90 ? 13.113 8.915 -7.332 1.00 63.34 90 HIS A CA 1
ATOM 728 C C . HIS A 1 90 ? 13.529 7.614 -8.049 1.00 63.34 90 HIS A C 1
ATOM 730 O O . HIS A 1 90 ? 14.713 7.295 -8.126 1.00 63.34 90 HIS A O 1
ATOM 736 N N . ILE A 1 91 ? 12.577 6.833 -8.576 1.00 56.25 91 ILE A N 1
ATOM 737 C CA . ILE A 1 91 ? 12.844 5.635 -9.384 1.00 56.25 91 ILE A CA 1
ATOM 738 C C . ILE A 1 91 ? 12.752 6.035 -10.852 1.00 56.25 91 ILE A C 1
ATOM 740 O O . ILE A 1 91 ? 11.678 6.392 -11.321 1.00 56.25 91 ILE A O 1
ATOM 744 N N . ASN A 1 92 ? 13.861 5.932 -11.585 1.00 50.12 92 ASN A N 1
ATOM 745 C CA . ASN A 1 92 ? 14.094 6.611 -12.870 1.00 50.12 92 ASN A CA 1
ATOM 746 C C . ASN A 1 92 ? 14.288 8.131 -12.759 1.00 50.12 92 ASN A C 1
ATOM 748 O O . ASN A 1 92 ? 14.066 8.841 -13.741 1.00 50.12 92 ASN A O 1
ATOM 752 N N . GLU A 1 93 ? 14.744 8.646 -11.616 1.00 51.06 93 GLU A N 1
ATOM 753 C CA . GLU A 1 93 ? 15.462 9.922 -11.643 1.00 51.06 93 GLU A CA 1
ATOM 754 C C . GLU A 1 93 ? 16.740 9.691 -12.466 1.00 51.06 93 GLU A C 1
ATOM 756 O O . GLU A 1 93 ? 17.732 9.169 -11.961 1.00 51.06 93 GLU A O 1
ATOM 761 N N . GLN A 1 94 ? 16.666 9.976 -13.771 1.00 48.72 94 GLN A N 1
ATOM 762 C CA . GLN A 1 94 ? 17.847 10.032 -14.622 1.00 48.72 94 GLN A CA 1
ATOM 763 C C . GLN A 1 94 ? 18.745 11.125 -14.063 1.00 48.72 94 GLN A C 1
ATOM 765 O O . GLN A 1 94 ? 18.285 12.238 -13.778 1.00 48.72 94 GLN A O 1
ATOM 770 N N . THR A 1 95 ? 20.023 10.814 -13.890 1.00 59.28 95 THR A N 1
ATOM 771 C CA . THR A 1 95 ? 20.989 11.866 -13.585 1.00 59.28 95 THR A CA 1
ATOM 77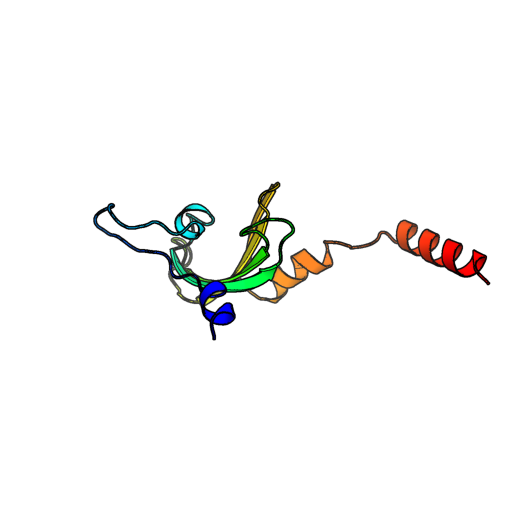2 C C . THR A 1 95 ? 21.048 12.834 -14.768 1.00 59.28 95 THR A C 1
ATOM 774 O O . THR A 1 95 ? 20.757 12.466 -15.907 1.00 59.28 95 THR A O 1
ATOM 777 N N . GLU A 1 96 ? 21.423 14.089 -14.518 1.00 60.38 96 GLU A N 1
ATOM 778 C CA . GLU A 1 96 ? 21.620 15.074 -15.594 1.00 60.38 96 GLU A CA 1
ATOM 779 C C . GLU A 1 96 ? 22.577 14.534 -16.676 1.00 60.38 96 GLU A C 1
ATOM 781 O O . GLU A 1 96 ? 22.351 14.742 -17.861 1.00 60.38 96 GLU A O 1
ATOM 786 N N . GLU A 1 97 ? 23.562 13.732 -16.264 1.00 59.97 97 GLU A N 1
ATOM 787 C CA . GLU A 1 97 ? 24.533 13.051 -17.125 1.00 59.97 97 GLU A CA 1
ATOM 788 C C . GLU A 1 97 ? 23.893 11.981 -18.037 1.00 59.97 97 GLU A C 1
ATOM 790 O O . GLU A 1 97 ? 24.168 11.953 -19.234 1.00 59.97 97 GLU A O 1
ATOM 795 N N . GLU A 1 98 ? 22.983 11.144 -17.521 1.00 62.34 98 GLU A N 1
ATOM 796 C CA . GLU A 1 98 ? 22.235 10.167 -18.339 1.00 62.34 98 GLU A CA 1
ATOM 797 C C . GLU A 1 98 ? 21.309 10.857 -19.353 1.00 62.34 98 GLU A C 1
ATOM 799 O O . GLU A 1 98 ? 21.110 10.375 -20.469 1.00 62.34 98 GLU A O 1
ATOM 804 N N . LEU A 1 99 ? 20.769 12.017 -18.975 1.00 61.75 99 LEU A N 1
ATOM 805 C CA . LEU A 1 99 ? 19.894 12.833 -19.813 1.00 61.75 99 LEU A CA 1
ATOM 806 C C . LEU A 1 99 ? 20.681 13.540 -20.935 1.00 61.75 99 LEU A C 1
ATOM 808 O O . LEU A 1 99 ? 20.202 13.628 -22.069 1.00 61.75 99 LEU A O 1
ATOM 812 N N . GLU A 1 100 ? 21.899 14.009 -20.647 1.00 65.00 100 GLU A N 1
ATOM 813 C CA . GLU A 1 100 ? 22.823 14.578 -21.638 1.00 65.00 100 GLU A CA 1
ATOM 814 C C . GLU A 1 100 ? 23.294 13.537 -22.667 1.00 65.00 100 GLU A C 1
ATOM 816 O O . GLU A 1 100 ? 23.333 13.838 -23.869 1.00 65.00 100 GLU A O 1
ATOM 821 N N . ASP A 1 101 ? 23.590 12.309 -22.237 1.00 64.38 101 ASP A N 1
ATOM 822 C CA . ASP A 1 101 ? 23.993 11.213 -23.128 1.00 64.38 101 ASP A CA 1
ATOM 823 C C . ASP A 1 101 ? 22.864 10.797 -24.092 1.00 64.38 101 ASP A C 1
ATOM 825 O O . ASP A 1 101 ? 23.105 10.605 -25.293 1.00 64.38 101 ASP A O 1
ATOM 829 N N . ASP A 1 102 ? 21.616 10.735 -23.613 1.00 62.19 102 ASP A N 1
ATOM 830 C CA . ASP A 1 102 ? 20.443 10.435 -24.445 1.00 62.19 102 ASP A CA 1
ATOM 831 C C . ASP A 1 102 ? 20.184 11.539 -25.489 1.00 62.19 102 ASP A C 1
ATOM 833 O O . ASP A 1 102 ? 19.949 11.250 -26.669 1.00 62.19 102 ASP A O 1
ATOM 837 N N . ILE A 1 103 ? 20.284 12.816 -25.096 1.00 67.56 103 ILE A N 1
ATOM 838 C CA . ILE A 1 103 ? 20.156 13.961 -26.018 1.00 67.56 103 ILE A CA 1
ATOM 839 C C . ILE A 1 103 ? 21.262 13.927 -27.079 1.00 67.56 103 ILE A C 1
ATOM 841 O O . ILE A 1 103 ? 20.998 14.142 -28.269 1.00 67.56 103 ILE A O 1
ATOM 845 N N . THR A 1 104 ? 22.495 13.631 -26.668 1.00 65.75 104 THR A N 1
ATOM 846 C CA . THR A 1 104 ? 23.651 13.567 -27.567 1.00 65.75 104 THR A CA 1
ATOM 847 C C . THR A 1 104 ? 23.489 12.427 -28.576 1.00 65.75 104 THR A C 1
ATOM 849 O O . THR A 1 104 ? 23.646 12.652 -29.781 1.00 65.75 104 THR A O 1
ATOM 852 N N . SER A 1 105 ? 23.060 11.243 -28.126 1.00 61.31 105 SER A N 1
ATOM 853 C CA . SER A 1 105 ? 22.733 10.102 -28.997 1.00 61.31 105 SER A CA 1
ATOM 854 C C . SER A 1 105 ? 21.605 10.406 -29.985 1.00 61.31 105 SER A C 1
ATOM 856 O O . SER A 1 105 ? 21.695 10.029 -31.154 1.00 61.31 105 SER A O 1
ATOM 858 N N . LEU A 1 106 ? 20.562 11.123 -29.561 1.00 59.88 106 LEU A N 1
ATOM 859 C CA . LEU A 1 106 ? 19.462 11.543 -30.436 1.00 59.88 106 LEU A CA 1
ATOM 860 C C . LEU A 1 106 ? 19.903 12.569 -31.487 1.00 59.88 106 LEU A C 1
ATOM 862 O O . LEU A 1 106 ? 19.455 12.503 -32.630 1.00 59.88 106 LEU A O 1
ATOM 866 N N . SER A 1 107 ? 20.798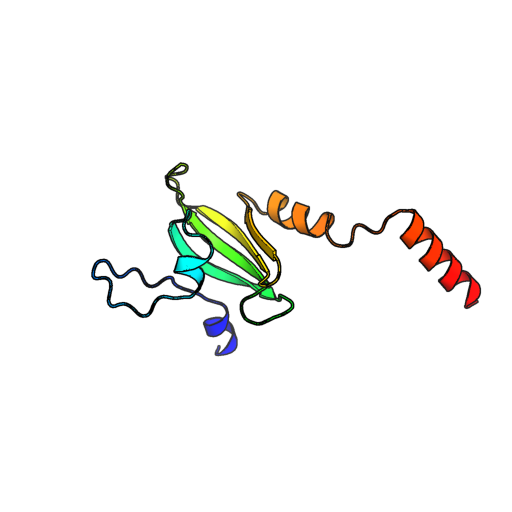 13.493 -31.134 1.00 63.94 107 SER A N 1
ATOM 867 C CA . SER A 1 107 ? 21.342 14.470 -32.085 1.00 63.94 107 SER A CA 1
ATOM 868 C C . SER A 1 107 ? 22.259 13.840 -33.139 1.00 63.94 107 SER A C 1
ATOM 870 O O . SER A 1 107 ? 22.338 14.342 -34.255 1.00 63.94 107 SER A O 1
ATOM 872 N N . ALA A 1 108 ? 22.901 12.712 -32.816 1.00 58.88 108 ALA A N 1
ATOM 873 C CA . ALA A 1 108 ? 23.747 11.948 -33.733 1.00 58.88 108 ALA A CA 1
ATOM 874 C C . ALA A 1 108 ? 22.955 11.088 -34.744 1.00 58.88 108 ALA A C 1
ATOM 876 O O . ALA A 1 108 ? 23.545 10.503 -35.652 1.00 58.88 108 ALA A O 1
ATOM 877 N N . LEU A 1 109 ? 21.630 10.995 -34.584 1.00 53.16 109 LEU A N 1
ATOM 878 C CA . LEU A 1 109 ? 20.703 10.287 -35.478 1.00 53.16 109 LEU A CA 1
ATOM 879 C C . LEU A 1 109 ? 20.062 11.197 -36.551 1.00 53.16 109 LEU A C 1
ATOM 881 O O . LEU A 1 109 ? 19.257 10.703 -37.345 1.00 53.16 109 LEU A O 1
ATOM 885 N N . VAL A 1 110 ? 20.404 12.494 -36.581 1.00 47.25 110 VAL A N 1
ATOM 886 C CA . VAL A 1 110 ? 19.936 13.512 -37.550 1.00 47.25 110 VAL A CA 1
ATOM 887 C C . VAL A 1 110 ? 21.061 13.895 -38.506 1.00 47.25 110 VAL A C 1
ATOM 889 O O . VAL A 1 110 ? 20.769 14.027 -39.717 1.00 47.25 110 VAL A O 1
#

Radius of gyration: 18.54 Å; Cα contacts (8 Å, |Δi|>4): 156; chains: 1; bounding box: 40×38×54 Å

Organism: NCBI:txid1089457

Solvent-accessible surface area (backbone atoms only — not comparable to full-atom values): 6461 Å² total; per-residue (Å²): 112,76,72,61,56,76,32,51,46,63,53,56,84,45,98,79,73,83,49,79,68,38,75,65,61,72,70,44,70,72,42,57,58,64,38,34,33,59,77,42,78,39,99,53,86,89,17,19,28,30,43,30,38,28,27,31,89,93,40,83,61,76,42,69,28,30,34,41,36,43,91,88,78,48,72,51,76,26,80,39,69,66,59,46,50,47,56,52,60,66,56,82,58,67,52,73,66,60,50,51,51,53,51,51,56,57,61,74,74,112

pLDDT: mean 72.9, std 14.62, range [46.84, 94.56]